Protein AF-A0NVX4-F1 (afdb_monomer)

Secondary structure (DSSP, 8-state):
-------------------------------TTTT-SEEEEEEE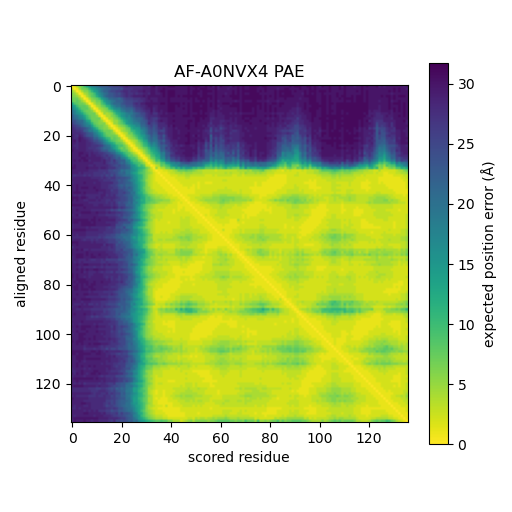-SSS-EEEEEEEEEETTTTEEEEEEEEEEEE-TT-EEEEEE--TT--S-EEEEEEEEEEBPTTS-B-TT--EEEEPPPEE--TT-EEEEEE-

Radius of gyration: 30.84 Å; Cα contacts (8 Å, |Δi|>4): 274; chains: 1; bounding box: 104×31×71 Å

Sequence (136 aa):
MKALAKTAAAATVLAIAGVASLGAVTPAAAMFDICKKVHITVKNNTGQPIQLYDLDYRDLGSNRWRSENISNRVIAHGGTYSVTRNLEGVNNASTFVRVQFRKLKSNGRWNLLKTWYADSSTSVCRKGGSYRIVFR

Foldseek 3Di:
DDDDDDDDDDDDDDPPPDDPPPPPPDPPPPQQQFFFFEKEKEFEQPQAKKWWFWKWKAFPVVRDIDTDGDHTDIAGHRGMDMDTGRPPPRRQGWMKMKIKIWGADPVRDTDPPDIDIWIFDTDGRGHHHYTYTYHD

Solvent-accessible surface area (backbone atoms only — not comparable to full-atom values): 8157 Å² total; per-residue (Å²): 142,83,86,81,88,86,80,82,85,88,82,93,77,87,80,79,81,78,80,80,76,78,72,80,77,69,78,80,70,76,78,84,59,34,23,31,60,24,38,39,37,41,35,30,56,55,80,48,50,36,32,39,48,39,35,36,35,41,32,62,69,80,71,41,80,48,77,50,89,46,74,76,38,78,38,45,53,77,28,73,49,74,49,75,43,61,53,78,93,39,75,60,22,45,26,31,44,32,38,35,31,27,50,62,42,97,85,77,44,70,38,86,92,49,81,46,77,52,62,27,68,73,42,65,39,33,53,62,31,77,43,57,32,73,47,102

Structure (mmCIF, N/CA/C/O backbone):
data_AF-A0NVX4-F1
#
_entry.id   AF-A0NVX4-F1
#
loop_
_atom_site.group_PDB
_atom_site.id
_atom_site.type_symbol
_atom_site.label_atom_id
_atom_site.label_alt_id
_atom_site.label_comp_id
_atom_site.label_asym_id
_atom_site.label_entity_id
_atom_site.label_seq_id
_atom_site.pdbx_PDB_ins_code
_atom_site.Cartn_x
_atom_site.Cartn_y
_atom_site.Cartn_z
_atom_site.occupancy
_atom_site.B_iso_or_equiv
_atom_site.auth_seq_id
_atom_site.auth_comp_id
_atom_site.auth_asym_id
_atom_site.auth_atom_id
_atom_site.pdbx_PDB_model_num
ATOM 1 N N . MET A 1 1 ? 87.174 17.363 -44.876 1.00 45.25 1 MET A N 1
ATOM 2 C CA . MET A 1 1 ? 86.010 17.488 -43.970 1.00 45.25 1 MET A CA 1
ATOM 3 C C . MET A 1 1 ? 85.212 18.725 -44.353 1.00 45.25 1 MET A C 1
ATOM 5 O O . MET A 1 1 ? 85.739 19.814 -44.176 1.00 45.25 1 MET A O 1
ATOM 9 N N . LYS A 1 2 ? 84.008 18.555 -44.914 1.00 37.00 2 LYS A N 1
ATOM 10 C CA . LYS A 1 2 ? 82.841 19.457 -44.813 1.00 37.00 2 LYS A CA 1
ATOM 11 C C . LYS A 1 2 ? 81.737 18.919 -45.729 1.00 37.00 2 LYS A C 1
ATOM 13 O O . LYS A 1 2 ? 81.843 18.962 -46.948 1.00 37.00 2 LYS A O 1
ATOM 18 N N . ALA A 1 3 ? 80.734 18.341 -45.083 1.00 35.66 3 ALA A N 1
ATOM 19 C CA . ALA A 1 3 ? 79.425 18.016 -45.631 1.00 35.66 3 ALA A CA 1
ATOM 20 C C . ALA A 1 3 ? 78.583 19.326 -45.675 1.00 35.66 3 ALA A C 1
ATOM 22 O O . ALA A 1 3 ? 79.029 20.337 -45.138 1.00 35.66 3 ALA A O 1
ATOM 23 N N . LEU A 1 4 ? 77.426 19.483 -46.315 1.00 44.94 4 LEU A N 1
ATOM 24 C CA . LEU A 1 4 ? 76.253 18.632 -46.484 1.00 44.94 4 LEU A CA 1
ATOM 25 C C . LEU A 1 4 ? 75.467 19.151 -47.702 1.00 44.94 4 LEU A C 1
ATOM 27 O O . LEU A 1 4 ? 75.288 20.360 -47.861 1.00 44.94 4 LEU A O 1
ATOM 31 N N . ALA A 1 5 ? 74.956 18.227 -48.512 1.00 43.19 5 ALA A N 1
ATOM 32 C CA . ALA A 1 5 ? 73.949 18.489 -49.531 1.00 43.19 5 ALA A CA 1
ATOM 33 C C . ALA A 1 5 ? 72.593 18.812 -48.874 1.00 43.19 5 ALA A C 1
ATOM 35 O O . ALA A 1 5 ? 72.199 18.163 -47.904 1.00 43.19 5 ALA A O 1
ATOM 36 N N . LYS A 1 6 ? 71.876 19.810 -49.403 1.00 43.44 6 LYS A N 1
ATOM 37 C CA . LYS A 1 6 ? 70.472 20.083 -49.066 1.00 43.44 6 LYS A CA 1
ATOM 38 C C . LYS A 1 6 ? 69.587 19.404 -50.103 1.00 43.44 6 LYS A C 1
ATOM 40 O O . LYS A 1 6 ? 69.585 19.806 -51.264 1.00 43.44 6 LYS A O 1
ATOM 45 N N . THR A 1 7 ? 68.841 18.396 -49.672 1.00 46.50 7 THR A N 1
ATOM 46 C CA . THR A 1 7 ? 67.912 17.646 -50.518 1.00 46.50 7 THR A CA 1
ATOM 47 C C . THR A 1 7 ? 66.476 18.089 -50.244 1.00 46.50 7 THR A C 1
ATOM 49 O O . THR A 1 7 ? 66.046 18.118 -49.097 1.00 46.50 7 THR A O 1
ATOM 52 N N . ALA A 1 8 ? 65.822 18.467 -51.343 1.00 44.88 8 ALA A N 1
ATOM 53 C CA . ALA A 1 8 ? 64.414 18.389 -51.738 1.00 44.88 8 ALA A CA 1
ATOM 54 C C . ALA A 1 8 ? 63.264 18.449 -50.709 1.00 44.88 8 ALA A C 1
ATOM 56 O O . ALA A 1 8 ? 63.221 17.780 -49.684 1.00 44.88 8 ALA A O 1
ATOM 57 N N . ALA A 1 9 ? 62.262 19.220 -51.126 1.00 46.34 9 ALA A N 1
ATOM 58 C CA . ALA A 1 9 ? 60.940 19.368 -50.549 1.00 46.34 9 ALA A CA 1
ATOM 59 C C . ALA A 1 9 ? 59.986 18.190 -50.855 1.00 46.34 9 ALA A C 1
ATOM 61 O O . ALA A 1 9 ? 60.253 17.369 -51.727 1.00 46.34 9 ALA A O 1
ATOM 62 N N . ALA A 1 10 ? 58.814 18.280 -50.210 1.00 43.28 10 ALA A N 1
ATOM 63 C CA . ALA A 1 10 ? 57.520 17.652 -50.512 1.00 43.28 10 ALA A CA 1
ATOM 64 C C . ALA A 1 10 ? 57.254 16.241 -49.953 1.00 43.28 10 ALA A C 1
ATOM 66 O O . ALA A 1 10 ? 57.826 15.253 -50.392 1.00 43.28 10 ALA A O 1
ATOM 67 N N . ALA A 1 11 ? 56.286 16.142 -49.035 1.00 46.47 11 ALA A N 1
ATOM 68 C CA . ALA A 1 11 ? 54.918 15.698 -49.339 1.00 46.47 11 ALA A CA 1
ATOM 69 C C . ALA A 1 11 ? 54.175 15.365 -48.031 1.00 46.47 11 ALA A C 1
ATOM 71 O O . ALA A 1 11 ? 54.583 14.516 -47.243 1.00 46.47 11 ALA A O 1
ATOM 72 N N . THR A 1 12 ? 53.069 16.063 -47.806 1.00 51.75 12 THR A N 1
ATOM 73 C CA . THR A 1 12 ? 52.072 15.820 -46.765 1.00 51.75 12 THR A CA 1
ATOM 74 C C . THR A 1 12 ? 51.355 14.487 -46.990 1.00 51.75 12 THR A C 1
ATOM 76 O O . THR A 1 12 ? 50.720 14.301 -48.024 1.00 51.75 12 THR A O 1
ATOM 79 N N . VAL A 1 13 ? 51.357 13.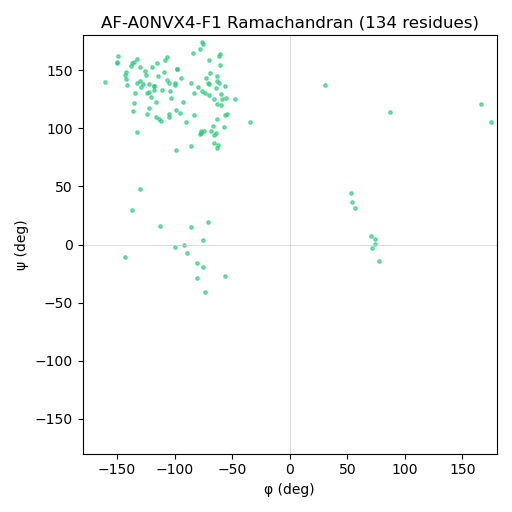602 -45.987 1.00 49.25 13 VAL A N 1
ATOM 80 C CA . VAL A 1 13 ? 50.381 12.507 -45.870 1.00 49.25 13 VAL A CA 1
ATOM 81 C C . VAL A 1 13 ? 49.857 12.486 -44.434 1.00 49.25 13 VAL A C 1
ATOM 83 O O . VAL A 1 13 ? 50.488 11.959 -43.522 1.00 49.25 13 VAL A O 1
ATOM 86 N N . LEU A 1 14 ? 48.695 13.108 -44.230 1.00 48.53 14 LEU A N 1
ATOM 87 C CA . LEU A 1 14 ? 47.882 12.953 -43.025 1.00 48.53 14 LEU A CA 1
ATOM 88 C C . LEU A 1 14 ? 47.203 11.580 -43.091 1.00 48.53 14 LEU A C 1
ATOM 90 O O . LEU A 1 14 ? 46.179 11.414 -43.749 1.00 48.53 14 LEU A O 1
ATOM 94 N N . ALA A 1 15 ? 47.787 10.587 -42.425 1.00 52.06 15 ALA A N 1
ATOM 95 C CA . ALA A 1 15 ? 47.134 9.306 -42.196 1.00 52.06 15 ALA A CA 1
ATOM 96 C C . ALA A 1 15 ? 46.112 9.469 -41.059 1.00 52.06 15 ALA A C 1
ATOM 98 O O . ALA A 1 15 ? 46.457 9.450 -39.879 1.00 52.06 15 ALA A O 1
ATOM 99 N N . ILE A 1 16 ? 44.844 9.666 -41.419 1.00 52.94 16 ILE A N 1
ATOM 100 C CA . ILE A 1 16 ? 43.726 9.647 -40.474 1.00 52.94 16 ILE A CA 1
ATOM 101 C C . ILE A 1 16 ? 43.443 8.173 -40.168 1.00 52.94 16 ILE A C 1
ATOM 103 O O . ILE A 1 16 ? 42.774 7.484 -40.937 1.00 52.94 16 ILE A O 1
ATOM 107 N N . ALA A 1 17 ? 43.999 7.664 -39.069 1.00 52.22 17 ALA A N 1
ATOM 108 C CA . ALA A 1 17 ? 43.646 6.350 -38.551 1.00 52.22 17 ALA A CA 1
ATOM 109 C C . ALA A 1 17 ? 42.189 6.397 -38.065 1.00 52.22 17 ALA A C 1
ATOM 111 O O . ALA A 1 17 ? 41.882 6.955 -37.011 1.00 52.22 17 ALA A O 1
ATOM 112 N N . GLY A 1 18 ? 41.281 5.858 -38.878 1.00 45.78 18 GLY A N 1
ATOM 113 C CA . GLY A 1 18 ? 39.875 5.708 -38.535 1.00 45.78 18 GLY A CA 1
ATOM 114 C C . GLY A 1 18 ? 39.717 4.772 -37.341 1.00 45.78 18 GLY A C 1
ATOM 115 O O . GLY A 1 18 ? 39.892 3.562 -37.457 1.00 45.78 18 GLY A O 1
ATOM 116 N N . VAL A 1 19 ? 39.363 5.331 -36.187 1.00 56.12 19 VAL A N 1
ATOM 117 C CA . VAL A 1 19 ? 38.814 4.574 -35.062 1.00 56.12 19 VAL A CA 1
ATOM 118 C C . VAL A 1 19 ? 37.426 4.082 -35.465 1.00 56.12 19 VAL A C 1
ATOM 120 O O . VAL A 1 19 ? 36.446 4.820 -35.395 1.00 56.12 19 VAL A O 1
ATOM 123 N N . ALA A 1 20 ? 37.344 2.829 -35.912 1.00 50.31 20 ALA A N 1
ATOM 124 C CA . ALA A 1 20 ? 36.084 2.109 -35.983 1.00 50.31 20 ALA A CA 1
ATOM 125 C 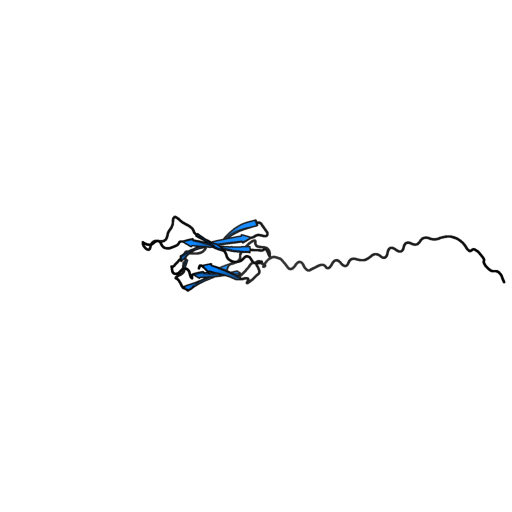C . ALA A 1 20 ? 35.590 1.906 -34.545 1.00 50.31 20 ALA A C 1
ATOM 127 O O . ALA A 1 20 ? 35.998 0.979 -33.844 1.00 50.31 20 ALA A O 1
ATOM 128 N N . SER A 1 21 ? 34.745 2.821 -34.079 1.00 51.25 21 SER A N 1
ATOM 129 C CA . SER A 1 21 ? 33.971 2.645 -32.862 1.00 51.25 21 SER A CA 1
ATOM 130 C C . SER A 1 21 ? 33.023 1.469 -33.081 1.00 51.25 21 SER A C 1
ATOM 132 O O . SER A 1 21 ? 31.940 1.601 -33.649 1.00 51.25 21 SER A O 1
ATOM 134 N N . LEU A 1 2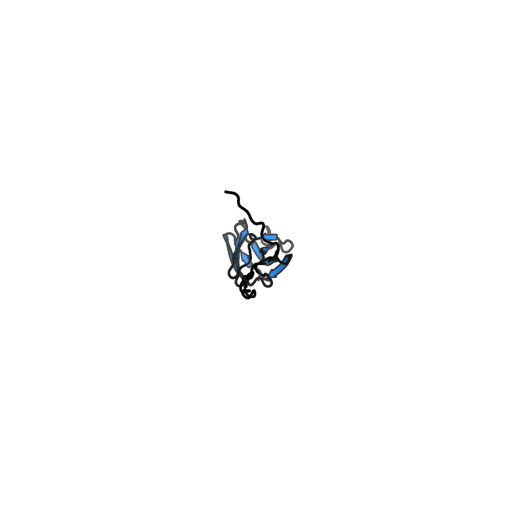2 ? 33.446 0.290 -32.625 1.00 50.69 22 LEU A N 1
ATOM 135 C CA . LEU A 1 22 ? 32.554 -0.826 -32.346 1.00 50.69 22 LEU A CA 1
ATOM 136 C C . LEU A 1 22 ? 31.613 -0.362 -31.233 1.00 50.69 22 LEU A C 1
ATOM 138 O O . LEU A 1 22 ? 31.884 -0.537 -30.046 1.00 50.69 22 LEU A O 1
ATOM 142 N N . GLY A 1 23 ? 30.532 0.311 -31.625 1.00 49.06 23 GLY A N 1
ATOM 143 C CA . GLY A 1 23 ? 29.409 0.570 -30.749 1.00 49.06 23 GLY A CA 1
ATOM 144 C C . GLY A 1 23 ? 28.957 -0.776 -30.215 1.00 49.06 23 GLY A C 1
ATOM 145 O O . GLY A 1 23 ? 28.502 -1.628 -30.978 1.00 49.06 23 GLY A O 1
ATOM 146 N N . ALA A 1 24 ? 29.147 -0.990 -28.916 1.00 50.41 24 ALA A N 1
ATOM 147 C CA . ALA A 1 24 ? 28.580 -2.126 -28.226 1.00 50.41 24 ALA A CA 1
ATOM 148 C C . ALA A 1 24 ? 27.064 -2.066 -28.439 1.00 50.41 24 ALA A C 1
ATOM 150 O O . ALA A 1 24 ? 26.366 -1.277 -27.803 1.00 50.41 24 ALA A O 1
ATOM 151 N N . VAL A 1 25 ? 26.558 -2.876 -29.367 1.00 48.75 25 VAL A N 1
ATOM 152 C CA . VAL A 1 25 ? 25.144 -3.225 -29.438 1.00 48.75 25 VAL A CA 1
ATOM 153 C C . VAL A 1 25 ? 24.857 -4.032 -28.182 1.00 48.75 25 VAL A C 1
ATOM 155 O O . VAL A 1 25 ? 24.996 -5.253 -28.145 1.00 48.75 25 VAL A O 1
ATOM 158 N N . THR A 1 26 ? 24.524 -3.330 -27.102 1.00 55.88 26 THR A N 1
ATOM 159 C CA . THR A 1 26 ? 23.886 -3.956 -25.956 1.00 55.88 26 THR A CA 1
ATOM 160 C C . THR A 1 26 ? 22.592 -4.579 -26.468 1.00 55.88 26 THR A C 1
ATOM 162 O O . THR A 1 26 ? 21.795 -3.892 -27.116 1.00 55.88 26 THR A O 1
ATOM 165 N N . PRO A 1 27 ? 22.362 -5.882 -26.242 1.00 48.69 27 PRO A N 1
ATOM 166 C CA . PRO A 1 27 ? 21.098 -6.480 -26.617 1.00 48.69 27 PRO A CA 1
ATOM 167 C C . PRO A 1 27 ? 20.006 -5.735 -25.852 1.00 48.69 27 PRO A C 1
ATOM 169 O O . PRO A 1 27 ? 20.018 -5.690 -24.619 1.00 48.69 27 PRO A O 1
ATOM 172 N N . ALA A 1 28 ? 19.078 -5.125 -26.590 1.00 52.16 28 ALA A N 1
ATOM 173 C CA . ALA A 1 28 ? 17.826 -4.623 -26.056 1.00 52.16 28 ALA A CA 1
ATOM 174 C C . ALA A 1 28 ? 17.048 -5.831 -25.524 1.00 52.16 28 ALA A C 1
ATOM 176 O O . ALA A 1 28 ? 16.240 -6.437 -26.226 1.00 52.16 28 ALA A O 1
ATOM 177 N N . ALA A 1 29 ? 17.367 -6.240 -24.295 1.00 49.53 29 ALA A N 1
ATOM 178 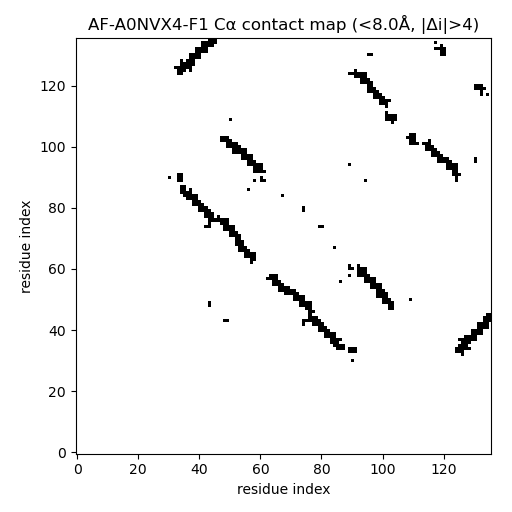C CA . ALA A 1 29 ? 16.641 -7.269 -23.584 1.00 49.53 29 ALA A CA 1
ATOM 179 C C . ALA A 1 29 ? 15.184 -6.816 -23.536 1.00 49.53 29 ALA A C 1
ATOM 181 O O . ALA A 1 29 ? 14.856 -5.803 -22.920 1.00 49.53 29 ALA A O 1
ATOM 182 N N . ALA A 1 30 ? 14.351 -7.543 -24.273 1.00 47.03 30 ALA A N 1
ATOM 183 C CA . ALA A 1 30 ? 12.923 -7.352 -24.429 1.00 47.03 30 ALA A CA 1
ATOM 184 C C . ALA A 1 30 ? 12.281 -6.843 -23.118 1.00 47.03 30 ALA A C 1
ATOM 186 O O . ALA A 1 30 ? 12.130 -7.581 -22.145 1.00 47.03 30 ALA A O 1
ATOM 187 N N . MET A 1 31 ? 11.931 -5.554 -23.087 1.00 54.47 31 MET A N 1
ATOM 188 C CA . MET A 1 31 ? 11.513 -4.784 -21.902 1.00 54.47 31 MET A CA 1
ATOM 189 C C . MET A 1 31 ? 10.118 -5.161 -21.350 1.00 54.47 31 MET A C 1
ATOM 191 O O . MET A 1 31 ? 9.499 -4.391 -20.623 1.00 54.47 31 MET A O 1
ATOM 195 N N . PHE A 1 32 ? 9.584 -6.338 -21.676 1.00 60.12 32 PHE A N 1
ATOM 196 C CA . PHE A 1 32 ? 8.155 -6.646 -21.518 1.00 60.12 32 PHE A CA 1
ATOM 197 C C . PHE A 1 32 ? 7.763 -7.299 -20.181 1.00 60.12 32 PHE A C 1
ATOM 199 O O . PHE A 1 32 ? 6.584 -7.597 -19.961 1.00 60.12 32 PHE A O 1
ATOM 206 N N . ASP A 1 33 ? 8.715 -7.548 -19.276 1.00 65.88 33 ASP A N 1
ATOM 207 C CA . ASP A 1 33 ? 8.447 -8.309 -18.044 1.00 65.88 33 ASP A CA 1
ATOM 208 C C . ASP A 1 33 ? 9.083 -7.720 -16.779 1.00 65.88 33 ASP A C 1
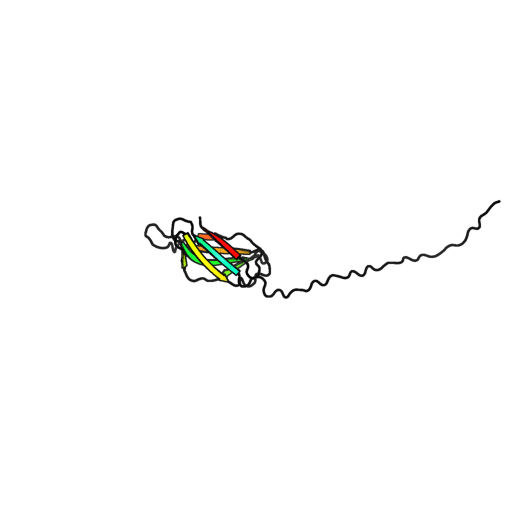ATOM 210 O O . ASP A 1 33 ? 9.441 -8.441 -15.851 1.00 65.88 33 ASP A O 1
ATOM 214 N N . ILE A 1 34 ? 9.260 -6.399 -16.743 1.00 80.62 34 ILE A N 1
ATOM 215 C CA . ILE A 1 34 ? 10.134 -5.770 -15.749 1.00 80.62 34 ILE A CA 1
ATOM 216 C C . ILE A 1 34 ? 9.471 -5.599 -14.382 1.00 80.62 34 ILE A C 1
ATOM 218 O O . ILE A 1 34 ? 10.172 -5.656 -13.388 1.00 80.62 34 ILE A O 1
ATOM 222 N N . CYS A 1 35 ? 8.151 -5.445 -14.280 1.00 90.38 35 CYS A N 1
ATOM 223 C CA . CYS A 1 35 ? 7.477 -5.185 -13.000 1.00 90.38 35 CYS A CA 1
ATOM 224 C C . CYS A 1 35 ? 6.289 -6.136 -12.765 1.00 90.38 35 CYS A C 1
ATOM 226 O O . CYS A 1 35 ? 5.174 -5.738 -12.425 1.00 90.38 35 CYS A O 1
ATOM 228 N N . LYS A 1 36 ? 6.524 -7.435 -12.985 1.00 92.06 36 LYS A N 1
ATOM 229 C CA . LYS A 1 36 ? 5.524 -8.497 -12.782 1.00 92.06 36 LYS A CA 1
ATOM 230 C C . LYS A 1 36 ? 5.833 -9.364 -11.568 1.00 92.06 36 LYS A C 1
ATOM 232 O O . LYS A 1 36 ? 6.982 -9.461 -11.136 1.00 92.06 36 LYS A O 1
ATOM 237 N N . LYS A 1 37 ? 4.805 -10.039 -11.045 1.00 94.50 37 LYS A N 1
ATOM 238 C CA . LYS A 1 37 ? 4.893 -10.921 -9.867 1.00 94.50 37 LYS A CA 1
ATOM 239 C C . LYS A 1 37 ? 5.500 -10.224 -8.640 1.00 94.50 37 LYS A C 1
ATOM 241 O O . LYS A 1 37 ? 6.251 -10.829 -7.887 1.00 94.50 37 LYS A O 1
ATOM 246 N N . VAL A 1 38 ? 5.196 -8.947 -8.453 1.00 95.50 38 VAL A N 1
ATOM 247 C CA . VAL A 1 38 ? 5.689 -8.147 -7.332 1.00 95.50 38 VAL A CA 1
ATOM 248 C C . VAL A 1 38 ? 4.959 -8.559 -6.058 1.00 95.50 38 VAL A C 1
ATOM 250 O O . VAL A 1 38 ? 3.730 -8.622 -6.042 1.00 95.50 38 VAL A O 1
ATOM 253 N N . HIS A 1 39 ? 5.704 -8.822 -4.989 1.00 97.44 39 HIS A N 1
ATOM 254 C CA . HIS A 1 39 ? 5.173 -9.190 -3.682 1.00 97.44 39 HIS A CA 1
ATOM 255 C C . HIS A 1 39 ? 4.989 -7.952 -2.809 1.00 97.44 39 HIS A C 1
ATOM 257 O O . HIS A 1 39 ? 5.934 -7.225 -2.517 1.00 97.44 39 HIS A O 1
ATOM 263 N N . ILE A 1 40 ? 3.772 -7.717 -2.343 1.00 97.56 40 ILE A N 1
ATOM 264 C CA . ILE A 1 40 ? 3.444 -6.578 -1.492 1.00 97.56 40 ILE A CA 1
ATOM 265 C C . ILE A 1 40 ? 3.009 -7.122 -0.146 1.00 97.56 40 ILE A C 1
ATOM 267 O O . ILE A 1 40 ? 2.089 -7.932 -0.070 1.00 97.56 40 ILE A O 1
ATOM 271 N N . THR A 1 41 ? 3.692 -6.699 0.913 1.00 98.06 41 THR A N 1
ATOM 272 C CA . THR A 1 41 ? 3.426 -7.144 2.282 1.00 98.06 41 THR A CA 1
ATOM 273 C C . THR A 1 41 ? 3.104 -5.965 3.178 1.00 98.06 41 THR A C 1
ATOM 275 O O . THR A 1 41 ? 3.847 -4.987 3.241 1.00 98.06 41 THR A O 1
ATOM 278 N N . VAL A 1 42 ? 2.018 -6.097 3.927 1.00 97.88 42 VAL A N 1
ATOM 279 C CA . VAL A 1 42 ? 1.505 -5.086 4.838 1.00 97.88 42 VAL A CA 1
ATOM 280 C C . VAL A 1 42 ? 1.421 -5.676 6.238 1.00 97.88 42 VAL A C 1
ATOM 282 O O . VAL A 1 42 ? 0.676 -6.627 6.463 1.00 97.88 42 VAL A O 1
ATOM 285 N N . LYS A 1 43 ? 2.179 -5.119 7.184 1.00 97.69 43 LYS A N 1
ATOM 286 C CA . LYS A 1 43 ? 2.185 -5.540 8.593 1.00 97.69 43 LYS A CA 1
ATOM 287 C C . LYS A 1 43 ? 1.572 -4.459 9.473 1.00 97.69 43 LYS A C 1
ATOM 289 O O . LYS A 1 43 ? 1.947 -3.293 9.358 1.00 97.69 43 LYS A O 1
ATOM 294 N N . ASN A 1 44 ? 0.672 -4.845 10.373 1.00 97.44 44 ASN A N 1
ATOM 295 C CA . ASN A 1 44 ? 0.024 -3.918 11.294 1.00 97.44 44 ASN A CA 1
ATOM 296 C C . ASN A 1 44 ? 0.582 -4.032 12.722 1.00 97.44 44 ASN A C 1
ATOM 298 O O . ASN A 1 44 ? 0.272 -4.990 13.423 1.00 97.44 44 ASN A O 1
ATOM 302 N N . ASN A 1 45 ? 1.325 -3.026 13.190 1.00 95.19 45 ASN A N 1
ATOM 303 C CA . ASN A 1 45 ? 1.808 -2.943 14.574 1.00 95.19 45 ASN A CA 1
ATOM 304 C C . ASN A 1 45 ? 1.167 -1.797 15.384 1.00 95.19 45 ASN A C 1
ATOM 306 O O . ASN A 1 45 ? 1.658 -1.489 16.459 1.00 95.19 45 ASN A O 1
ATOM 310 N N . THR A 1 46 ? 0.050 -1.214 14.936 1.00 92.19 46 THR A N 1
ATOM 311 C CA . THR A 1 46 ? -0.542 0.019 15.524 1.00 92.19 46 THR A CA 1
ATOM 312 C C . THR A 1 46 ? -1.273 -0.152 16.862 1.00 92.19 46 THR A C 1
ATOM 314 O O . THR A 1 46 ? -1.927 0.772 17.337 1.00 92.19 46 THR A O 1
ATOM 317 N N . GLY A 1 47 ? -1.268 -1.353 17.442 1.00 93.06 47 GLY A N 1
ATOM 318 C CA . GLY A 1 47 ? -2.085 -1.701 18.615 1.00 93.06 47 GLY A CA 1
ATOM 319 C C . GLY A 1 47 ? -3.599 -1.829 18.365 1.00 93.06 47 GLY A C 1
ATOM 320 O O . GLY A 1 47 ? -4.328 -2.195 19.279 1.00 93.06 47 GLY A O 1
ATOM 321 N N . GLN A 1 48 ? -4.096 -1.561 17.152 1.00 94.38 48 GLN A N 1
ATOM 322 C CA . GLN A 1 48 ? -5.518 -1.649 16.785 1.00 94.38 48 GLN A CA 1
ATOM 323 C C . GLN A 1 48 ? -5.682 -2.321 15.414 1.00 94.38 48 GLN A C 1
ATOM 325 O O . GLN A 1 48 ? -4.748 -2.293 14.609 1.00 94.38 48 GLN A O 1
ATOM 330 N N . PRO A 1 49 ? -6.836 -2.934 15.094 1.00 96.69 49 PRO A N 1
ATOM 331 C CA . PRO A 1 49 ? -7.074 -3.458 13.757 1.00 96.69 49 PRO A CA 1
ATOM 332 C C . PRO A 1 49 ? -7.223 -2.321 12.733 1.00 96.69 49 PRO A C 1
ATOM 334 O O . PRO A 1 49 ? -7.770 -1.254 13.022 1.00 96.69 49 PRO A O 1
ATOM 337 N N . ILE A 1 50 ? -6.779 -2.579 11.505 1.00 97.06 50 ILE A N 1
ATOM 338 C CA . ILE A 1 50 ? -6.971 -1.689 10.352 1.00 97.06 50 ILE A CA 1
ATOM 339 C C . ILE A 1 50 ? -7.769 -2.407 9.268 1.00 97.06 50 ILE A C 1
ATOM 341 O O . ILE A 1 50 ? -7.693 -3.629 9.152 1.00 97.06 50 ILE A O 1
ATOM 345 N N . GLN A 1 51 ? -8.498 -1.656 8.448 1.00 97.69 51 GLN A N 1
ATOM 346 C CA . GLN A 1 51 ? -9.148 -2.184 7.252 1.00 97.69 51 GLN A CA 1
ATOM 347 C C . GLN A 1 51 ? -8.475 -1.597 6.015 1.00 97.69 51 GLN A C 1
ATOM 349 O O . GLN A 1 51 ? -8.680 -0.423 5.712 1.00 97.69 51 GLN A O 1
ATOM 354 N N . LEU A 1 52 ? -7.686 -2.407 5.309 1.00 97.19 52 LEU A N 1
ATOM 355 C CA . LEU A 1 52 ? -7.221 -2.070 3.966 1.00 97.19 52 LEU A CA 1
ATOM 356 C C . LEU A 1 52 ? -8.382 -2.188 2.988 1.00 97.19 52 LEU A C 1
ATOM 358 O O . LEU A 1 52 ? -9.203 -3.101 3.115 1.00 97.19 52 LEU A O 1
ATOM 362 N N . TYR A 1 53 ? -8.426 -1.298 2.008 1.00 96.12 53 TYR A N 1
ATOM 363 C CA . TYR A 1 53 ? -9.440 -1.362 0.958 1.00 96.12 53 TYR A CA 1
ATOM 364 C C . TYR A 1 53 ? -8.920 -0.957 -0.423 1.00 96.12 53 TYR A C 1
ATOM 366 O O . TYR A 1 53 ? -9.619 -1.196 -1.398 1.00 96.12 53 TYR A O 1
ATOM 374 N N . ASP A 1 54 ? -7.718 -0.383 -0.522 1.00 96.25 54 ASP A N 1
ATOM 375 C CA . ASP A 1 54 ? -7.125 -0.024 -1.809 1.00 96.25 54 ASP A CA 1
ATOM 376 C C . ASP A 1 54 ? -5.592 -0.087 -1.758 1.00 96.25 54 ASP A C 1
ATOM 378 O O . ASP A 1 54 ? -4.982 -0.003 -0.679 1.00 96.25 54 ASP A O 1
ATOM 382 N N . LEU A 1 55 ? -4.980 -0.248 -2.928 1.00 96.44 55 LEU A N 1
ATOM 383 C CA . LEU A 1 55 ? -3.541 -0.296 -3.132 1.00 96.44 55 LEU A CA 1
ATOM 384 C C . LEU A 1 55 ? -3.185 0.541 -4.356 1.00 96.44 55 LEU A C 1
ATOM 386 O O . LEU A 1 55 ? -3.496 0.183 -5.482 1.00 96.44 55 LEU A O 1
ATOM 390 N N . ASP A 1 56 ? -2.442 1.612 -4.138 1.00 96.94 56 ASP A N 1
ATOM 391 C CA . ASP A 1 56 ? -1.919 2.472 -5.186 1.00 96.94 56 ASP A CA 1
ATOM 392 C C . ASP A 1 56 ? -0.417 2.268 -5.356 1.00 96.94 56 ASP A C 1
ATOM 394 O O . ASP A 1 56 ? 0.289 1.802 -4.461 1.00 96.94 56 ASP A O 1
ATOM 398 N N . TYR A 1 57 ? 0.112 2.683 -6.496 1.00 96.94 57 TYR A N 1
ATOM 399 C CA . TYR A 1 57 ? 1.545 2.806 -6.695 1.00 96.94 57 TYR A CA 1
ATOM 400 C C . TYR A 1 57 ? 1.871 4.030 -7.542 1.00 96.94 57 TYR A C 1
ATOM 402 O O . TYR A 1 57 ? 1.152 4.397 -8.478 1.00 96.94 57 TYR A O 1
ATOM 410 N N . ARG A 1 58 ? 2.977 4.684 -7.188 1.00 97.00 58 ARG A N 1
ATOM 411 C CA . ARG A 1 58 ? 3.501 5.835 -7.919 1.00 97.00 58 ARG A CA 1
ATOM 412 C C . ARG A 1 58 ? 4.709 5.397 -8.719 1.00 97.00 58 ARG A C 1
ATOM 414 O O . ARG A 1 58 ? 5.752 5.089 -8.154 1.00 97.00 58 ARG A O 1
ATOM 421 N N . ASP A 1 59 ? 4.559 5.412 -10.032 1.00 94.81 59 ASP A N 1
ATOM 422 C CA . ASP A 1 59 ? 5.659 5.241 -10.970 1.00 94.81 59 ASP A CA 1
ATOM 423 C C . ASP A 1 59 ? 6.355 6.585 -11.161 1.00 94.81 59 ASP A C 1
ATOM 425 O O . ASP A 1 59 ? 5.775 7.521 -11.721 1.00 94.81 59 ASP A O 1
ATOM 429 N N . LEU A 1 60 ? 7.588 6.691 -10.672 1.00 94.12 60 LEU A N 1
ATOM 430 C CA . LEU A 1 60 ? 8.375 7.919 -10.757 1.00 94.12 60 LEU A CA 1
ATOM 431 C C . LEU A 1 60 ? 9.046 8.093 -12.122 1.00 94.12 60 LEU A C 1
ATOM 433 O O . LEU A 1 60 ? 9.451 9.204 -12.443 1.00 94.12 60 LEU A O 1
ATOM 437 N N . GLY A 1 61 ? 9.132 7.040 -12.939 1.00 91.06 61 GLY A N 1
ATOM 438 C CA . GLY A 1 61 ? 9.673 7.126 -14.296 1.00 91.06 61 GLY A CA 1
ATOM 439 C C . GLY A 1 61 ? 8.709 7.823 -15.253 1.00 91.06 61 GLY A C 1
ATOM 440 O O . GLY A 1 61 ? 9.127 8.659 -16.047 1.00 91.06 61 GLY A O 1
ATOM 441 N N . SER A 1 62 ? 7.410 7.528 -15.144 1.00 92.00 62 SER A N 1
ATOM 442 C CA . SER A 1 62 ? 6.362 8.220 -15.917 1.00 92.00 62 SER A CA 1
ATOM 443 C C . SER A 1 62 ? 5.619 9.309 -15.135 1.00 92.00 62 SER A C 1
ATOM 445 O O . SER A 1 62 ? 4.755 9.986 -15.691 1.00 92.00 62 SER A O 1
ATOM 447 N N . ASN A 1 63 ? 5.946 9.487 -13.852 1.00 94.06 63 ASN A N 1
ATOM 448 C CA . ASN A 1 63 ? 5.286 10.404 -12.924 1.00 94.06 63 ASN A CA 1
ATOM 449 C C . ASN A 1 63 ? 3.753 10.201 -12.860 1.00 94.06 63 ASN A C 1
ATOM 451 O O . ASN A 1 63 ? 2.978 11.163 -12.856 1.00 94.06 63 ASN A O 1
ATOM 455 N N . ARG A 1 64 ? 3.302 8.939 -12.799 1.00 95.00 64 ARG A N 1
ATOM 456 C CA . ARG A 1 64 ? 1.876 8.550 -12.818 1.00 95.00 64 ARG A CA 1
ATOM 457 C C . ARG A 1 64 ? 1.473 7.750 -11.586 1.00 95.00 64 ARG A C 1
ATOM 459 O O . ARG A 1 64 ? 2.203 6.875 -11.129 1.00 95.00 64 ARG A O 1
ATOM 466 N N . TRP A 1 65 ? 0.291 8.068 -11.058 1.00 95.94 65 TRP A N 1
ATOM 467 C CA . TRP A 1 65 ? -0.394 7.249 -10.060 1.00 95.94 65 TRP A CA 1
ATOM 468 C C . TRP A 1 65 ? -1.203 6.185 -10.786 1.00 95.94 65 TRP A C 1
ATOM 470 O O . TRP A 1 65 ? -1.815 6.470 -11.816 1.00 95.94 65 TRP A O 1
ATOM 480 N N . ARG A 1 66 ? -1.177 4.972 -10.251 1.00 95.00 66 ARG A N 1
ATOM 481 C CA . ARG A 1 66 ? -1.973 3.839 -10.712 1.00 95.00 66 ARG A CA 1
ATOM 482 C C . ARG A 1 66 ? -2.518 3.107 -9.489 1.00 95.00 66 ARG A C 1
ATOM 484 O O . ARG A 1 66 ? -1.904 3.174 -8.424 1.00 95.00 66 ARG A O 1
ATOM 491 N N . SER A 1 67 ? -3.639 2.422 -9.662 1.00 93.12 67 SER A N 1
ATOM 492 C CA . SER A 1 67 ? -4.362 1.756 -8.577 1.00 93.12 67 SER A CA 1
ATOM 493 C C . SER A 1 67 ? -4.610 0.294 -8.928 1.00 93.12 67 SER A C 1
ATOM 495 O O . SER A 1 67 ? -4.964 -0.030 -10.059 1.00 93.12 67 SER A O 1
ATOM 497 N N . GLU A 1 68 ? -4.430 -0.579 -7.945 1.00 88.81 68 GLU A N 1
ATOM 498 C CA . GLU A 1 68 ? -4.763 -1.998 -7.965 1.00 88.81 68 GLU A CA 1
ATOM 499 C C . GLU A 1 68 ? -5.889 -2.233 -6.969 1.00 88.81 68 GLU A C 1
ATOM 501 O O . GLU A 1 68 ? -5.677 -2.243 -5.753 1.00 88.81 68 GLU A O 1
ATOM 506 N N . ASN A 1 69 ? -7.086 -2.501 -7.478 1.00 89.19 69 ASN A N 1
ATOM 507 C CA . ASN A 1 69 ? -8.209 -2.746 -6.593 1.00 89.19 69 ASN A CA 1
ATOM 508 C C . ASN A 1 69 ? -7.959 -4.018 -5.754 1.00 89.19 69 ASN A C 1
ATOM 510 O O . ASN A 1 69 ? -7.540 -5.071 -6.260 1.00 89.19 69 ASN A O 1
ATOM 514 N N . ILE A 1 70 ? -8.229 -3.937 -4.453 1.00 93.12 70 ILE A N 1
ATOM 515 C CA . ILE A 1 70 ? -8.149 -5.075 -3.533 1.00 93.12 70 ILE A CA 1
ATOM 516 C C . ILE A 1 70 ? -9.470 -5.237 -2.791 1.00 93.12 70 ILE A C 1
ATOM 518 O O . ILE A 1 70 ? -10.178 -4.279 -2.507 1.00 93.12 70 ILE A O 1
ATOM 522 N N . SER A 1 71 ? -9.812 -6.475 -2.437 1.00 93.75 71 SER A N 1
ATOM 523 C CA . SER A 1 71 ? -10.948 -6.718 -1.549 1.00 93.75 71 SER A CA 1
ATOM 524 C C . SER A 1 71 ? -10.684 -6.094 -0.179 1.00 93.75 71 SER A C 1
ATOM 526 O O . SER A 1 71 ? -9.582 -6.267 0.356 1.00 93.75 71 SER A O 1
ATOM 528 N N . ASN A 1 72 ? -11.711 -5.496 0.431 1.00 95.94 72 ASN A N 1
ATOM 529 C CA . ASN A 1 72 ? -11.652 -5.041 1.819 1.00 95.94 72 ASN A CA 1
ATOM 530 C C . ASN A 1 72 ? -11.081 -6.139 2.723 1.00 95.94 72 ASN A C 1
ATOM 532 O O . ASN A 1 72 ? -11.597 -7.258 2.772 1.00 95.94 72 ASN A O 1
ATOM 536 N N . ARG A 1 73 ? -10.024 -5.812 3.465 1.00 96.44 73 ARG A N 1
ATOM 537 C CA . ARG A 1 73 ? -9.315 -6.761 4.321 1.00 96.44 73 ARG A CA 1
ATOM 538 C C . ARG A 1 73 ? -9.036 -6.138 5.673 1.00 96.44 73 ARG A C 1
ATOM 540 O O . ARG A 1 73 ? -8.352 -5.124 5.771 1.00 96.44 73 ARG A O 1
ATOM 547 N N . VAL A 1 74 ? -9.526 -6.783 6.726 1.00 97.62 74 VAL A N 1
ATOM 548 C CA . VAL A 1 74 ? -9.157 -6.433 8.098 1.00 97.62 74 VAL A CA 1
ATOM 549 C C . VAL A 1 74 ? -7.833 -7.106 8.446 1.00 97.62 74 VAL A C 1
ATOM 551 O O . VAL A 1 74 ? -7.677 -8.308 8.241 1.00 97.62 74 VAL A O 1
ATOM 554 N N . ILE A 1 75 ? -6.889 -6.330 8.975 1.00 97.56 75 ILE A N 1
ATOM 555 C CA . ILE A 1 75 ? -5.614 -6.811 9.506 1.00 97.56 75 ILE A CA 1
ATOM 556 C C . ILE A 1 75 ? -5.596 -6.495 10.998 1.00 97.56 75 ILE A C 1
ATOM 558 O O . ILE A 1 75 ? -5.506 -5.330 11.396 1.00 97.56 75 ILE A O 1
ATOM 562 N N . ALA A 1 76 ? -5.694 -7.536 11.825 1.00 97.31 76 ALA A N 1
ATOM 563 C CA . ALA A 1 76 ? -5.575 -7.415 13.274 1.00 97.31 76 ALA A CA 1
ATOM 564 C C . ALA A 1 76 ? -4.193 -6.876 13.683 1.00 97.31 76 ALA A C 1
ATOM 566 O O . ALA A 1 76 ? -3.241 -6.911 12.899 1.00 97.31 76 ALA A O 1
ATOM 567 N N . HIS A 1 77 ? -4.074 -6.386 14.917 1.00 96.50 77 HIS A N 1
ATOM 568 C CA . HIS A 1 77 ? -2.768 -6.056 15.484 1.00 96.50 77 HIS A CA 1
ATOM 569 C C . HIS A 1 77 ? -1.836 -7.283 15.452 1.00 96.50 77 HIS A C 1
ATOM 571 O O . HIS A 1 77 ? -2.267 -8.400 15.724 1.00 96.50 77 HIS A O 1
ATOM 577 N N . GLY A 1 78 ? -0.578 -7.081 15.056 1.00 96.44 78 GLY A N 1
ATOM 578 C CA . GLY A 1 78 ? 0.412 -8.138 14.825 1.00 96.44 78 GLY A CA 1
ATOM 579 C C . GLY A 1 78 ? 0.228 -8.892 13.500 1.00 96.44 78 GLY A C 1
ATOM 580 O O . GLY A 1 78 ? 1.147 -9.577 13.047 1.00 96.44 78 GLY A O 1
ATOM 581 N N . GLY A 1 79 ? -0.926 -8.730 12.849 1.00 97.75 79 GLY A N 1
ATOM 582 C CA . GLY A 1 79 ? -1.281 -9.397 11.606 1.00 97.75 79 GLY A CA 1
ATOM 583 C C . GLY A 1 79 ? -0.486 -8.902 10.399 1.00 97.75 79 GLY A C 1
ATOM 584 O O . GLY A 1 79 ? 0.055 -7.791 10.370 1.00 97.75 79 GLY A O 1
ATOM 585 N N . THR A 1 80 ? -0.440 -9.751 9.375 1.00 97.88 80 THR A N 1
ATOM 586 C CA . THR A 1 80 ? 0.203 -9.464 8.091 1.00 97.88 80 THR A CA 1
ATOM 587 C C . THR A 1 80 ? -0.725 -9.854 6.945 1.00 97.88 80 THR A C 1
ATOM 589 O O . THR A 1 80 ? -1.379 -10.892 6.996 1.00 97.88 80 THR A O 1
ATOM 592 N N . TYR A 1 81 ? -0.771 -9.021 5.912 1.00 97.19 81 TYR A N 1
ATOM 593 C CA . TYR A 1 81 ? -1.410 -9.308 4.634 1.00 97.19 81 TYR A CA 1
ATOM 594 C C . TYR A 1 81 ? -0.357 -9.278 3.533 1.00 97.19 81 TYR A C 1
ATOM 596 O O . TYR A 1 81 ? 0.463 -8.361 3.494 1.00 97.19 81 TYR A O 1
ATOM 604 N N . SER A 1 82 ? -0.405 -10.251 2.630 1.00 97.25 82 SER A N 1
ATOM 605 C CA . SER A 1 82 ? 0.483 -10.312 1.475 1.00 97.25 82 SER A CA 1
ATOM 606 C C . SER A 1 82 ? -0.321 -10.540 0.205 1.00 97.25 82 SER A C 1
ATOM 608 O O . SER A 1 82 ? -1.281 -11.309 0.194 1.00 97.25 82 SER A O 1
ATOM 610 N N . VAL A 1 83 ? 0.083 -9.870 -0.869 1.00 96.31 83 VAL A N 1
ATOM 611 C CA . VAL A 1 83 ? -0.530 -9.998 -2.190 1.00 96.31 83 VAL A CA 1
ATOM 612 C C . VAL A 1 83 ? 0.538 -9.925 -3.271 1.00 96.31 83 VAL A C 1
ATOM 614 O O . VAL A 1 83 ? 1.522 -9.201 -3.132 1.00 96.31 83 VAL A O 1
ATOM 617 N N . THR A 1 84 ? 0.337 -10.669 -4.355 1.00 96.75 84 THR A N 1
ATOM 618 C CA . THR A 1 84 ? 1.161 -10.561 -5.559 1.00 96.75 84 THR A CA 1
ATOM 619 C C . THR A 1 84 ? 0.395 -9.811 -6.643 1.00 96.75 84 THR A C 1
ATOM 621 O O . THR A 1 84 ? -0.778 -10.105 -6.906 1.00 96.75 84 THR A O 1
ATOM 624 N N . ARG A 1 85 ? 1.052 -8.826 -7.259 1.00 94.88 85 ARG A N 1
ATOM 625 C CA . ARG A 1 85 ? 0.496 -7.989 -8.330 1.00 94.88 85 ARG A CA 1
ATOM 626 C C . ARG A 1 85 ? 1.490 -7.809 -9.469 1.00 94.88 85 ARG A C 1
ATOM 628 O O . ARG A 1 85 ? 2.699 -7.951 -9.290 1.00 94.88 85 ARG A O 1
ATOM 635 N N . ASN A 1 86 ? 0.965 -7.504 -10.646 1.00 93.62 86 ASN A N 1
ATOM 636 C CA . ASN A 1 86 ? 1.753 -6.975 -11.749 1.00 93.62 86 ASN A CA 1
ATOM 637 C C . ASN A 1 86 ? 1.527 -5.467 -11.726 1.00 93.62 86 ASN A C 1
ATOM 639 O O . ASN A 1 86 ? 0.390 -5.055 -11.897 1.00 93.62 86 ASN A O 1
ATOM 643 N N . LEU A 1 87 ? 2.556 -4.655 -11.470 1.00 92.81 87 LEU A N 1
ATOM 644 C CA . LEU A 1 87 ? 2.371 -3.201 -11.505 1.00 92.81 87 LEU A CA 1
ATOM 645 C C . LEU A 1 87 ? 2.549 -2.757 -12.957 1.00 92.81 87 LEU A C 1
ATOM 647 O O . LEU A 1 87 ? 3.654 -2.462 -13.424 1.00 92.81 87 LEU A O 1
ATOM 651 N N . GLU A 1 88 ? 1.458 -2.849 -13.709 1.00 88.38 88 GLU A N 1
ATOM 652 C CA . GLU A 1 88 ? 1.461 -2.663 -15.154 1.00 88.38 88 GLU A CA 1
ATOM 653 C C . GLU A 1 88 ? 1.884 -1.244 -15.562 1.00 88.38 88 GLU A C 1
ATOM 655 O O . GLU A 1 88 ? 1.616 -0.240 -14.899 1.00 88.38 88 GLU A O 1
ATOM 660 N N . GLY A 1 89 ? 2.598 -1.153 -16.684 1.00 86.31 89 GLY A N 1
ATOM 661 C CA . GLY A 1 89 ? 3.104 0.118 -17.202 1.00 86.31 89 GLY A CA 1
ATOM 662 C C . GLY A 1 89 ? 4.291 0.709 -16.432 1.00 86.31 89 GLY A C 1
ATOM 663 O O . GLY A 1 89 ? 4.714 1.813 -16.772 1.00 86.31 89 GLY A O 1
ATOM 664 N N . VAL A 1 90 ? 4.839 0.003 -15.436 1.00 89.25 90 VAL A N 1
ATOM 665 C CA . VAL A 1 90 ? 6.101 0.366 -14.774 1.00 89.25 90 VAL A CA 1
ATOM 666 C C . VAL A 1 90 ? 7.273 -0.293 -15.504 1.00 89.25 90 VAL A C 1
ATOM 668 O O . VAL A 1 90 ? 7.533 -1.490 -15.364 1.00 89.25 90 VAL A O 1
ATOM 671 N N . ASN A 1 91 ? 8.019 0.504 -16.267 1.00 85.00 91 ASN A N 1
ATOM 672 C CA . ASN A 1 91 ? 9.135 0.033 -17.090 1.00 85.00 91 ASN A CA 1
ATOM 673 C C . ASN A 1 91 ? 10.480 0.277 -16.387 1.00 85.00 91 ASN A C 1
ATOM 675 O O . ASN A 1 91 ? 11.160 1.256 -16.673 1.00 85.00 91 ASN A O 1
ATOM 679 N N . ASN A 1 92 ? 10.860 -0.606 -15.455 1.00 84.31 92 ASN A N 1
ATOM 680 C CA . ASN A 1 92 ? 12.114 -0.509 -14.680 1.00 84.31 92 ASN A CA 1
ATOM 681 C C . ASN A 1 92 ? 12.293 0.809 -13.903 1.00 84.31 92 ASN A C 1
ATOM 683 O O . ASN A 1 92 ? 13.411 1.301 -13.748 1.00 84.31 92 ASN A O 1
ATOM 687 N N . ALA A 1 93 ? 11.198 1.413 -13.449 1.00 90.50 93 ALA A N 1
ATOM 688 C CA . ALA A 1 93 ? 11.230 2.718 -12.808 1.00 90.50 93 ALA A CA 1
ATOM 689 C C . ALA A 1 93 ? 11.230 2.616 -11.279 1.00 90.50 93 ALA A C 1
ATOM 691 O O . ALA A 1 93 ? 10.650 1.695 -10.689 1.00 90.50 93 ALA A O 1
ATOM 692 N N . SER A 1 94 ? 11.839 3.610 -10.630 1.00 95.50 94 SER A N 1
ATOM 693 C CA . SER A 1 94 ? 11.663 3.838 -9.196 1.00 95.50 94 SER A CA 1
ATOM 694 C C . SER A 1 94 ? 10.179 3.985 -8.882 1.00 95.50 94 SER A C 1
ATOM 696 O O . SER A 1 94 ? 9.473 4.778 -9.501 1.00 95.50 94 SER A O 1
ATOM 698 N N . THR A 1 95 ? 9.704 3.178 -7.946 1.00 96.94 95 THR A N 1
ATOM 699 C CA . THR A 1 95 ? 8.290 3.046 -7.609 1.00 96.94 95 THR A CA 1
ATOM 700 C C . THR A 1 95 ? 8.154 2.869 -6.105 1.00 96.94 95 THR A C 1
ATOM 702 O O . THR A 1 95 ? 9.023 2.279 -5.459 1.00 96.94 95 THR A O 1
ATOM 705 N N . PHE A 1 96 ? 7.063 3.363 -5.536 1.00 97.75 96 PHE A N 1
ATOM 706 C CA . PHE A 1 96 ? 6.624 2.976 -4.199 1.00 97.75 96 PHE A CA 1
ATOM 707 C C . PHE A 1 96 ? 5.148 2.599 -4.234 1.00 97.75 96 PHE A C 1
ATOM 709 O O . PHE A 1 96 ? 4.388 3.079 -5.079 1.00 97.75 96 PHE A O 1
ATOM 716 N N . VAL A 1 97 ? 4.761 1.729 -3.308 1.00 97.75 97 VAL A N 1
ATOM 717 C CA . VAL A 1 97 ? 3.378 1.302 -3.112 1.00 97.75 97 VAL A CA 1
ATOM 718 C C . VAL A 1 97 ? 2.787 2.087 -1.952 1.00 97.75 97 VAL A C 1
ATOM 720 O O . VAL A 1 97 ? 3.442 2.278 -0.930 1.00 97.75 97 VAL A O 1
ATOM 723 N N . ARG A 1 98 ? 1.538 2.506 -2.099 1.00 97.81 98 ARG A N 1
ATOM 724 C CA . ARG A 1 98 ? 0.716 3.148 -1.083 1.00 97.81 98 ARG A CA 1
ATOM 725 C C . ARG A 1 98 ? -0.486 2.265 -0.812 1.00 97.81 98 ARG A C 1
ATOM 727 O O . ARG A 1 98 ? -1.121 1.779 -1.734 1.00 97.81 98 ARG A O 1
ATOM 734 N N . VAL A 1 99 ? -0.835 2.075 0.448 1.00 97.31 99 VAL A N 1
ATOM 735 C CA . VAL A 1 99 ? -2.114 1.453 0.808 1.00 97.31 99 VAL A CA 1
ATOM 736 C C . VAL A 1 99 ? -3.056 2.498 1.359 1.00 97.31 99 VAL A C 1
ATOM 738 O O . VAL A 1 99 ? -2.642 3.372 2.125 1.00 97.31 99 VAL A O 1
ATOM 741 N N . GLN A 1 100 ? -4.330 2.368 1.004 1.00 96.81 100 GLN A N 1
ATOM 742 C CA . GLN A 1 100 ? -5.398 3.122 1.635 1.00 96.81 100 GLN A CA 1
ATOM 743 C C . GLN A 1 100 ? -6.104 2.252 2.663 1.00 96.81 100 GLN A C 1
ATOM 745 O O . GLN A 1 100 ? -6.387 1.067 2.440 1.00 96.81 100 GLN A O 1
ATOM 750 N N . PHE A 1 101 ? -6.386 2.843 3.817 1.00 96.69 101 PHE A N 1
ATOM 751 C CA . PHE A 1 101 ? -6.971 2.107 4.920 1.00 96.69 101 PHE A CA 1
ATOM 752 C C . PHE A 1 101 ? -7.873 2.969 5.789 1.00 96.69 101 PHE A C 1
ATOM 754 O O . PHE A 1 101 ? -7.815 4.201 5.784 1.00 96.69 101 PHE A O 1
ATOM 761 N N . ARG A 1 102 ? -8.707 2.283 6.566 1.00 96.69 102 ARG A N 1
ATOM 762 C CA . ARG A 1 102 ? -9.588 2.858 7.578 1.00 96.69 102 ARG A CA 1
ATOM 763 C C . ARG A 1 102 ? -9.166 2.381 8.955 1.00 96.69 102 ARG A C 1
ATOM 765 O O . ARG A 1 102 ? -8.749 1.235 9.137 1.00 96.69 102 ARG A O 1
ATOM 772 N N . LYS A 1 103 ? -9.322 3.265 9.935 1.00 95.75 103 LYS A N 1
ATOM 773 C CA . LYS A 1 103 ? -9.160 2.949 11.355 1.00 95.75 103 LYS A CA 1
ATOM 774 C C . LYS A 1 103 ? -10.517 2.682 11.998 1.00 95.75 103 LYS A C 1
ATOM 776 O O . LYS A 1 103 ? -11.542 3.227 11.570 1.00 95.75 103 LYS A O 1
ATOM 781 N N . LEU A 1 104 ? -10.507 1.844 13.027 1.00 95.06 104 LEU A N 1
ATOM 782 C CA . LEU A 1 104 ? -11.666 1.619 13.877 1.00 95.06 104 LEU A CA 1
ATOM 783 C C . LEU A 1 104 ? -11.915 2.863 14.744 1.00 95.06 104 LEU A C 1
ATOM 785 O O . LEU A 1 104 ? -10.973 3.482 15.238 1.00 95.06 104 LEU A O 1
ATOM 789 N N . LYS A 1 105 ? -13.178 3.251 14.912 1.00 95.12 105 LYS A N 1
ATOM 790 C CA . LYS A 1 105 ? -13.582 4.272 15.888 1.00 95.12 105 LYS A CA 1
ATOM 791 C C . LYS A 1 105 ? -13.767 3.631 17.265 1.00 95.12 105 LYS A C 1
ATOM 793 O O . LYS A 1 105 ? -13.943 2.420 17.366 1.00 95.12 105 LYS A O 1
ATOM 798 N N . SER A 1 106 ? -13.831 4.456 18.310 1.00 93.25 106 SER A N 1
ATOM 799 C CA . SER A 1 106 ? -14.110 4.009 19.685 1.00 93.25 106 SER A CA 1
ATOM 800 C C . SER A 1 106 ? -15.424 3.229 19.823 1.00 93.25 106 SER A C 1
ATOM 802 O O . SER A 1 106 ? -15.531 2.357 20.672 1.00 93.25 106 SER A O 1
ATOM 804 N N . ASN A 1 107 ? -16.406 3.483 18.952 1.00 93.69 107 ASN A N 1
ATOM 805 C CA . ASN A 1 107 ? -17.683 2.766 18.919 1.00 93.69 107 ASN A CA 1
ATOM 806 C C . ASN A 1 107 ? -17.662 1.457 18.1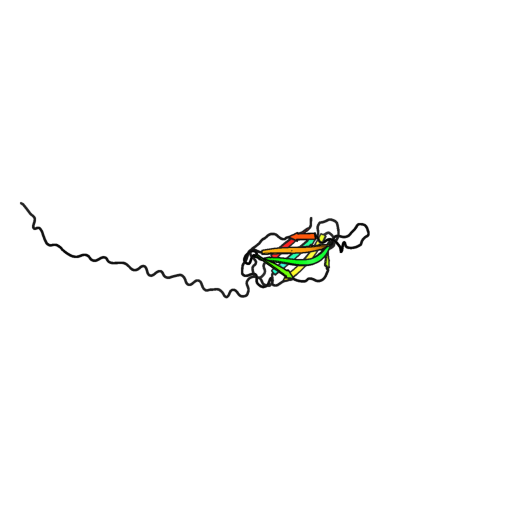02 1.00 93.69 107 ASN A C 1
ATOM 808 O O . ASN A 1 107 ? -18.717 0.972 17.697 1.00 93.69 107 ASN A O 1
ATOM 812 N N . GLY A 1 108 ? -16.479 0.932 17.769 1.00 92.50 108 GLY A N 1
ATOM 813 C CA . GLY A 1 108 ? -16.315 -0.334 17.047 1.00 92.50 108 GLY A CA 1
ATOM 814 C C . GLY A 1 108 ? -16.646 -0.287 15.551 1.00 92.50 108 GLY A C 1
ATOM 815 O O . GLY A 1 108 ? -16.523 -1.299 14.866 1.00 92.50 108 GLY A O 1
ATOM 816 N N . ARG A 1 109 ? -17.046 0.868 15.002 1.00 95.62 109 ARG A N 1
ATOM 817 C CA . ARG A 1 109 ? -17.337 1.027 13.567 1.00 95.62 109 ARG A CA 1
ATOM 818 C C . ARG A 1 109 ? -16.121 1.548 12.806 1.00 95.62 109 ARG A C 1
ATOM 820 O O . ARG A 1 109 ? -15.420 2.440 13.284 1.00 95.62 109 ARG A O 1
ATOM 827 N N . TRP A 1 110 ? -15.916 1.074 11.578 1.00 97.00 110 TRP A N 1
ATOM 828 C CA . TRP A 1 110 ? -14.914 1.637 10.668 1.00 97.00 110 TRP A CA 1
ATOM 829 C C . TRP A 1 110 ? -15.214 3.106 10.355 1.00 97.00 110 TRP A C 1
ATOM 831 O O . TRP A 1 110 ? -16.370 3.496 10.157 1.00 97.00 110 TRP A O 1
ATOM 841 N N . ASN A 1 111 ? -14.178 3.943 10.308 1.00 96.44 111 ASN A N 1
ATOM 842 C CA . ASN A 1 111 ? -14.336 5.321 9.865 1.00 96.44 111 ASN A CA 1
ATOM 843 C C . ASN A 1 111 ? -14.427 5.375 8.331 1.00 96.44 111 ASN A C 1
ATOM 845 O O . ASN A 1 111 ? -13.409 5.378 7.649 1.00 96.44 111 ASN A O 1
ATOM 849 N N . LEU A 1 112 ? -15.650 5.392 7.797 1.00 94.75 112 LEU A N 1
ATOM 850 C CA . LEU A 1 112 ? -15.905 5.457 6.351 1.00 94.75 112 LEU A CA 1
ATOM 851 C C . LEU A 1 112 ? -15.670 6.853 5.752 1.00 94.75 112 LEU A C 1
ATOM 853 O O . LEU A 1 112 ? -15.506 6.966 4.545 1.00 94.75 112 LEU A O 1
ATOM 857 N N . LEU A 1 113 ? -15.656 7.898 6.587 1.00 94.50 113 LEU A N 1
ATOM 858 C CA . LEU A 1 113 ? -15.524 9.297 6.162 1.00 94.50 113 LEU A CA 1
ATOM 859 C C . LEU A 1 113 ? -14.067 9.760 6.084 1.00 94.50 113 LEU A C 1
ATOM 861 O O . LEU A 1 113 ? -13.797 10.884 5.670 1.00 94.50 113 LEU A O 1
ATOM 865 N N . LYS A 1 114 ? -13.124 8.928 6.537 1.00 95.12 114 LYS A N 1
ATOM 866 C CA . LYS A 1 114 ? -11.707 9.271 6.567 1.00 95.12 114 LYS A CA 1
ATOM 867 C C . LYS A 1 114 ? -10.862 8.132 6.029 1.00 95.12 114 LYS A C 1
ATOM 869 O O . LYS A 1 114 ? -10.958 6.996 6.489 1.00 95.12 114 LYS A O 1
ATOM 874 N N . THR A 1 115 ? -9.981 8.500 5.115 1.00 95.31 115 THR A N 1
ATOM 875 C CA . THR A 1 115 ? -8.942 7.641 4.569 1.00 95.31 115 THR A CA 1
ATOM 876 C C . THR A 1 115 ? -7.604 8.020 5.167 1.00 95.31 115 THR A C 1
ATOM 878 O O . THR A 1 115 ? -7.278 9.199 5.312 1.00 95.31 115 THR A O 1
ATOM 881 N N . TRP A 1 116 ? -6.817 7.007 5.497 1.00 95.88 116 TRP A N 1
ATOM 882 C CA . TRP A 1 116 ? -5.407 7.161 5.803 1.00 95.88 116 TRP A CA 1
ATOM 883 C C . TRP A 1 116 ? -4.577 6.436 4.751 1.00 95.88 116 TRP A C 1
ATOM 885 O O . TRP A 1 116 ? -5.046 5.488 4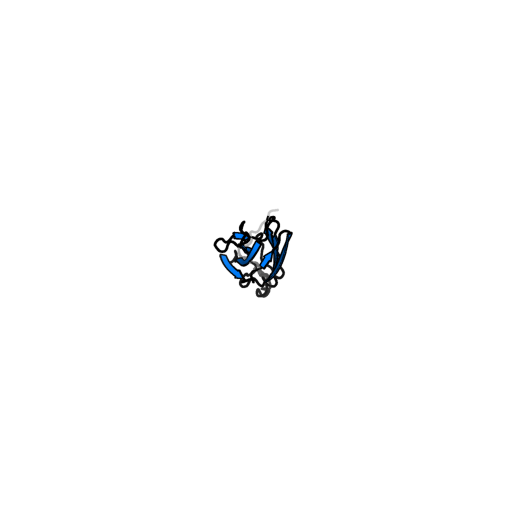.119 1.00 95.88 116 TRP A O 1
ATOM 895 N N . TYR A 1 117 ? -3.331 6.877 4.610 1.00 95.94 117 TYR A N 1
ATOM 896 C CA . TYR A 1 117 ? -2.376 6.349 3.646 1.00 95.94 117 TYR A CA 1
ATOM 897 C C . TYR A 1 117 ? -1.109 5.900 4.365 1.00 95.94 117 TYR A C 1
ATOM 899 O O . TYR A 1 117 ? -0.715 6.508 5.364 1.00 95.94 117 TYR A O 1
ATOM 907 N N . ALA A 1 118 ? -0.485 4.838 3.870 1.00 96.31 118 ALA A N 1
ATOM 908 C CA . ALA A 1 118 ? 0.862 4.458 4.269 1.00 96.31 118 ALA A CA 1
ATOM 909 C C . ALA A 1 118 ? 1.637 3.949 3.064 1.00 96.31 118 ALA A C 1
ATOM 911 O O . ALA A 1 118 ? 1.113 3.166 2.269 1.00 96.31 118 ALA A O 1
ATOM 912 N N . ASP A 1 119 ? 2.890 4.376 2.981 1.00 97.44 119 ASP A N 1
ATOM 913 C CA . ASP A 1 119 ? 3.741 4.141 1.827 1.00 97.44 119 ASP A CA 1
ATOM 914 C C . ASP A 1 119 ? 4.840 3.137 2.180 1.00 97.44 119 ASP A C 1
ATOM 916 O O . ASP A 1 119 ? 5.308 3.053 3.321 1.00 97.44 119 ASP A O 1
ATOM 920 N N . SER A 1 120 ? 5.258 2.358 1.190 1.00 97.69 120 SER A N 1
ATOM 921 C CA . SER A 1 120 ? 6.491 1.588 1.262 1.00 97.69 120 SER A CA 1
ATOM 922 C C . SER A 1 120 ? 7.696 2.511 1.084 1.00 97.69 120 SER A C 1
ATOM 924 O O . SER A 1 120 ? 7.575 3.667 0.677 1.00 97.69 120 SER A O 1
ATOM 926 N N . SER A 1 121 ? 8.898 1.973 1.285 1.00 97.19 121 SER A N 1
ATOM 927 C CA . SER A 1 121 ? 10.085 2.600 0.705 1.00 97.19 121 SER A CA 1
ATOM 928 C C . SER A 1 121 ? 9.982 2.640 -0.826 1.00 97.19 121 SER A C 1
ATOM 930 O O . SER A 1 121 ? 9.292 1.824 -1.446 1.00 97.19 121 SER A O 1
ATOM 932 N N . THR A 1 122 ? 10.683 3.597 -1.432 1.00 97.12 122 THR A N 1
ATOM 933 C CA . THR A 1 122 ? 10.863 3.644 -2.886 1.00 97.12 122 THR A CA 1
ATOM 934 C C . THR A 1 122 ? 11.958 2.670 -3.299 1.00 97.12 122 THR A C 1
ATOM 936 O O . THR A 1 122 ? 13.019 2.618 -2.679 1.00 97.12 122 THR A O 1
ATOM 939 N N . SER A 1 123 ? 11.715 1.909 -4.360 1.00 95.06 123 SER A N 1
ATOM 940 C CA . SER A 1 123 ? 12.707 1.032 -4.978 1.00 95.06 123 SER A CA 1
ATOM 941 C C . SER A 1 123 ? 12.437 0.890 -6.472 1.00 95.06 123 SER A C 1
ATOM 943 O O . SER A 1 123 ? 11.314 1.091 -6.939 1.00 95.06 123 SER A O 1
ATOM 945 N N . VAL A 1 124 ? 13.470 0.550 -7.243 1.00 94.88 124 VAL A N 1
ATOM 946 C CA . VAL A 1 124 ? 13.295 0.219 -8.662 1.00 94.88 124 VAL A CA 1
ATOM 947 C C . VAL A 1 124 ? 12.425 -1.027 -8.760 1.00 94.88 124 VAL A C 1
ATOM 949 O O . VAL A 1 124 ? 12.795 -2.074 -8.220 1.00 94.88 124 VAL A O 1
ATOM 952 N N . CYS A 1 125 ? 11.286 -0.924 -9.447 1.00 93.38 125 CYS A N 1
ATOM 953 C CA . CYS A 1 125 ? 10.445 -2.092 -9.625 1.00 93.38 125 CYS A CA 1
ATOM 954 C C . CYS A 1 125 ? 11.114 -3.093 -10.565 1.00 93.38 125 CYS A C 1
ATOM 956 O O . CYS A 1 125 ? 11.520 -2.756 -11.679 1.00 93.38 125 CYS A O 1
ATOM 958 N N . ARG A 1 126 ? 11.195 -4.338 -10.097 1.00 92.75 126 ARG A N 1
ATOM 959 C CA . ARG A 1 126 ? 11.748 -5.476 -10.824 1.00 92.75 126 ARG A CA 1
ATOM 960 C C . ARG A 1 126 ? 10.807 -6.669 -10.714 1.00 92.75 126 ARG A C 1
ATOM 962 O O . ARG A 1 126 ? 10.004 -6.756 -9.782 1.00 92.75 126 ARG A O 1
ATOM 969 N N . LYS A 1 127 ? 10.941 -7.621 -11.636 1.00 93.44 127 LYS A N 1
ATOM 970 C CA . LYS A 1 127 ? 10.184 -8.870 -11.629 1.00 93.44 127 LYS A CA 1
ATOM 971 C C . LYS A 1 127 ? 10.462 -9.628 -10.334 1.00 93.44 127 LYS A C 1
ATOM 973 O O . LYS A 1 127 ? 11.622 -9.801 -9.973 1.00 93.44 127 LYS A O 1
ATOM 978 N N . GLY A 1 128 ? 9.414 -10.061 -9.634 1.00 93.88 128 GLY A N 1
ATOM 979 C CA . GLY A 1 128 ? 9.559 -10.716 -8.327 1.00 93.88 128 GLY A CA 1
ATOM 980 C C . GLY A 1 128 ? 10.006 -9.779 -7.196 1.00 93.88 128 GLY A C 1
ATOM 981 O O . GLY A 1 128 ? 10.311 -10.244 -6.100 1.00 93.88 128 GLY A O 1
ATOM 982 N N . GLY A 1 129 ? 10.069 -8.466 -7.446 1.00 94.44 129 GLY A N 1
ATOM 983 C CA . GLY A 1 129 ? 10.434 -7.468 -6.447 1.00 94.44 129 GLY A CA 1
ATOM 984 C C . GLY A 1 129 ? 9.472 -7.461 -5.261 1.00 94.44 129 GLY A C 1
ATOM 985 O O . GLY A 1 129 ? 8.375 -8.014 -5.325 1.00 94.44 129 GLY A O 1
ATOM 986 N N . SER A 1 130 ? 9.888 -6.836 -4.160 1.00 96.88 130 SER A N 1
ATOM 987 C CA . SER A 1 130 ? 9.097 -6.799 -2.931 1.00 96.88 130 SER A CA 1
ATOM 988 C C . SER A 1 130 ? 8.929 -5.383 -2.391 1.00 96.88 130 SER A C 1
ATOM 990 O O . SER A 1 130 ? 9.902 -4.638 -2.283 1.00 96.88 130 SER A O 1
ATOM 992 N N . TYR A 1 131 ? 7.705 -5.051 -1.982 1.00 97.56 131 TYR A N 1
ATOM 993 C CA . TYR A 1 131 ? 7.368 -3.830 -1.253 1.00 97.56 131 TYR A CA 1
ATOM 994 C C . TYR A 1 131 ? 6.809 -4.187 0.116 1.00 97.56 131 TYR A C 1
ATOM 996 O O . TYR A 1 131 ? 5.937 -5.049 0.249 1.00 97.56 131 TYR A O 1
ATOM 1004 N N . ARG A 1 132 ? 7.309 -3.515 1.153 1.00 97.75 132 ARG A N 1
ATOM 1005 C CA . ARG A 1 132 ? 6.880 -3.741 2.531 1.00 97.75 132 ARG A CA 1
ATOM 1006 C C . ARG A 1 132 ? 6.383 -2.449 3.156 1.00 97.75 132 ARG A C 1
ATOM 1008 O O . ARG A 1 132 ? 7.082 -1.442 3.138 1.00 97.75 132 ARG A O 1
ATOM 1015 N N . ILE A 1 133 ? 5.203 -2.527 3.756 1.00 97.88 133 ILE A N 1
ATOM 1016 C CA . ILE A 1 133 ? 4.554 -1.440 4.485 1.00 97.88 133 ILE A CA 1
ATOM 1017 C C . ILE A 1 133 ? 4.347 -1.919 5.916 1.00 97.88 133 ILE A C 1
ATOM 1019 O O . ILE A 1 133 ? 3.819 -3.008 6.152 1.00 97.88 133 ILE A O 1
ATOM 1023 N N . VAL A 1 134 ? 4.812 -1.133 6.883 1.00 96.06 134 VAL A N 1
ATOM 1024 C CA . VAL A 1 134 ? 4.674 -1.450 8.306 1.00 96.06 134 VAL A CA 1
ATOM 1025 C C . VAL A 1 134 ? 3.975 -0.290 8.984 1.00 96.06 134 VAL A C 1
ATOM 1027 O O . VAL A 1 134 ? 4.549 0.788 9.119 1.00 96.06 134 VAL A O 1
ATOM 1030 N N . PHE A 1 135 ? 2.751 -0.528 9.436 1.00 89.62 135 PHE A N 1
ATOM 1031 C CA . PHE A 1 135 ? 2.066 0.411 10.306 1.00 89.62 135 PHE A CA 1
ATOM 1032 C C . PHE A 1 135 ? 2.640 0.307 11.710 1.00 89.62 135 PHE A C 1
ATOM 1034 O O . PHE A 1 135 ? 2.795 -0.803 12.222 1.00 89.62 135 PHE A O 1
ATOM 1041 N N . ARG A 1 136 ? 2.951 1.451 12.308 1.00 86.12 136 ARG A N 1
ATOM 1042 C CA . ARG A 1 136 ? 3.448 1.579 13.675 1.00 86.12 136 ARG A CA 1
ATOM 1043 C C . ARG A 1 136 ? 2.467 2.404 14.485 1.00 86.12 136 ARG A C 1
ATOM 1045 O O . ARG A 1 136 ? 1.854 3.315 13.883 1.00 86.12 136 ARG A O 1
#

Nearest PDB structures (foldseek):
  4jde-assembly1_B  TM=3.648E-01  e=4.107E-02  Caenorhabditis elegans
  1etb-assembly1_2  TM=3.846E-01  e=2.188E-01  Homo sapiens
  5axh-assembly1_A  TM=4.370E-01  e=1.166E+00  Thermoanaerobacter pseudethanolicus ATCC 33223
  5axg-assembly1_A  TM=3.920E-01  e=1.527E+00  Thermoanaerobacter pseudethanolicus ATCC 33223
  2x09-assembly2_B  TM=3.881E-01  e=2.111E+00  Amycolatopsis orientalis

pLDDT: mean 83.7, std 20.0, range [35.66, 98.06]

Mean predicted aligned error: 11.94 Å

Organism: Roseibium aggregatum (strain ATCC 25650 / DSM 13394 / JCM 20685 / NBRC 16684 / NCIMB 2208 / IAM 12614 / B1) (N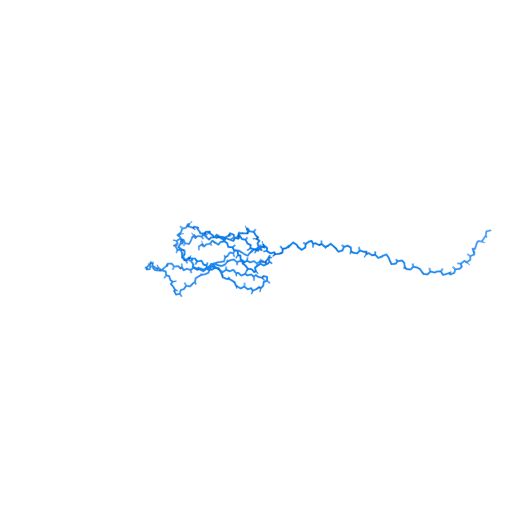CBI:txid384765)